Protein AF-A0A7Z0S5Q3-F1 (afdb_monomer_lite)

Radius of gyration: 14.0 Å; chains: 1; bounding box: 33×24×36 Å

Foldseek 3Di:
DPLVVVLVVQCVVPVDPPPDCVVDDDDDDRSSLVVLLVVVCVVVVHDPVRSVVCCVVDPVSVVRD

Secondary structure (DSSP, 8-state):
--THHHHHHHHHHH--TT--GGG--PPPPPHHHHHHHHHHHHHTT--HHHHHHHHHH-HHHHHH-

Structure (mmCIF, N/CA/C/O backbone):
data_AF-A0A7Z0S5Q3-F1
#
_entry.id   AF-A0A7Z0S5Q3-F1
#
loop_
_atom_site.group_PDB
_atom_site.id
_atom_site.type_symbol
_atom_site.label_atom_id
_atom_site.label_alt_id
_atom_site.label_comp_id
_atom_site.label_asym_id
_atom_site.label_entity_id
_atom_site.label_seq_id
_atom_site.pdbx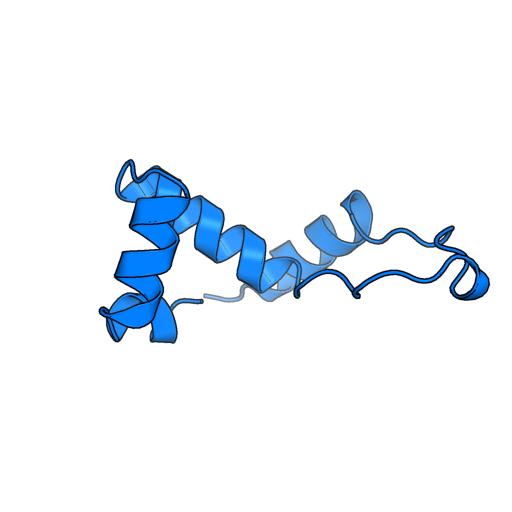_PDB_ins_code
_atom_site.Cartn_x
_atom_site.Cartn_y
_atom_site.Cartn_z
_atom_site.occupancy
_atom_site.B_iso_or_equiv
_atom_site.auth_seq_id
_atom_site.auth_comp_id
_atom_site.auth_asym_id
_atom_site.auth_atom_id
_atom_site.pdbx_PDB_model_num
ATOM 1 N N . MET A 1 1 ? -12.289 -16.643 -3.369 1.00 68.38 1 MET A N 1
ATOM 2 C CA . MET A 1 1 ? -12.432 -15.931 -4.664 1.00 68.38 1 MET A CA 1
ATOM 3 C C . MET A 1 1 ? -11.322 -16.367 -5.609 1.00 68.38 1 MET A C 1
ATOM 5 O O . MET A 1 1 ? -10.183 -16.469 -5.170 1.00 68.38 1 MET A O 1
ATOM 9 N N . ASN A 1 2 ? -11.633 -16.652 -6.876 1.00 83.62 2 ASN A N 1
ATOM 10 C CA . ASN A 1 2 ? -10.633 -17.079 -7.859 1.00 83.62 2 ASN A CA 1
ATOM 11 C C . ASN A 1 2 ? -9.954 -15.850 -8.501 1.00 83.62 2 ASN A C 1
ATOM 13 O O . ASN A 1 2 ? -10.458 -15.284 -9.470 1.00 83.62 2 ASN A O 1
ATOM 17 N N . TRP A 1 3 ? -8.815 -15.437 -7.941 1.00 85.75 3 TRP A N 1
ATOM 18 C CA . TRP A 1 3 ? -8.031 -14.281 -8.401 1.00 85.75 3 TRP A CA 1
ATOM 19 C C . TRP A 1 3 ? -7.245 -14.533 -9.701 1.00 85.75 3 TRP A C 1
ATOM 21 O O . TRP A 1 3 ? -6.732 -13.596 -10.313 1.00 85.75 3 TRP A O 1
ATOM 31 N N . THR A 1 4 ? -7.187 -15.781 -10.174 1.00 84.31 4 THR A N 1
ATOM 32 C CA . THR A 1 4 ? -6.422 -16.193 -11.362 1.00 84.31 4 THR A CA 1
ATOM 33 C C . THR A 1 4 ? -6.882 -15.481 -12.636 1.00 84.31 4 THR A C 1
ATOM 35 O O . THR A 1 4 ? -6.076 -15.222 -13.528 1.00 84.31 4 THR A O 1
ATOM 38 N N . ARG A 1 5 ? -8.160 -15.085 -12.709 1.00 86.19 5 ARG A N 1
ATOM 39 C CA . ARG A 1 5 ? -8.711 -14.322 -13.842 1.00 86.19 5 ARG A CA 1
ATOM 40 C C . ARG A 1 5 ? -8.039 -12.955 -14.002 1.00 86.19 5 ARG A C 1
ATOM 42 O O . ARG A 1 5 ? -7.724 -12.559 -15.121 1.00 86.19 5 ARG A O 1
ATOM 49 N N . PHE A 1 6 ? -7.752 -12.271 -12.892 1.00 88.56 6 PHE A N 1
ATOM 50 C CA . PHE A 1 6 ? -7.040 -10.992 -12.919 1.00 88.56 6 PHE A CA 1
ATOM 51 C C . PHE A 1 6 ? -5.587 -11.172 -13.332 1.00 88.56 6 PHE A C 1
ATOM 53 O O . PHE A 1 6 ? -5.065 -10.343 -14.063 1.00 88.56 6 PHE A O 1
ATOM 60 N N . ARG A 1 7 ? -4.947 -12.282 -12.948 1.00 89.62 7 ARG A N 1
ATOM 61 C CA . ARG A 1 7 ? -3.557 -12.557 -13.327 1.00 89.62 7 ARG A CA 1
ATOM 62 C C . ARG A 1 7 ? -3.363 -12.576 -14.844 1.00 89.62 7 ARG A C 1
ATOM 64 O O . ARG A 1 7 ? -2.394 -12.006 -15.333 1.00 89.62 7 ARG A O 1
ATOM 71 N N . LEU A 1 8 ? 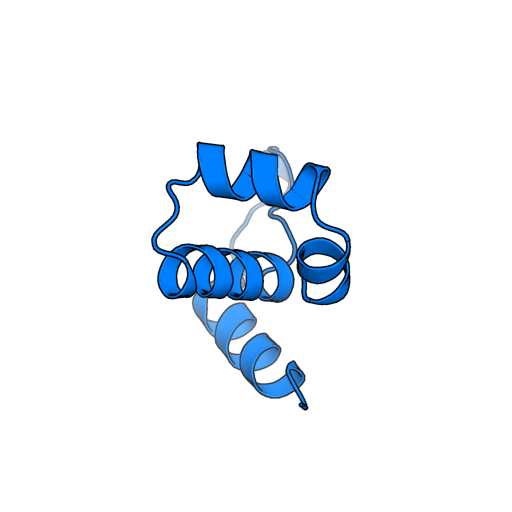-4.300 -13.165 -15.591 1.00 87.56 8 LEU A N 1
ATOM 72 C CA . LEU A 1 8 ? -4.268 -13.152 -17.059 1.00 87.56 8 LEU A CA 1
ATOM 73 C C . LEU A 1 8 ? -4.375 -11.729 -17.622 1.00 87.56 8 LEU A C 1
ATOM 75 O O . LEU A 1 8 ? -3.588 -11.353 -18.489 1.00 87.56 8 LEU A O 1
ATOM 79 N N . ALA A 1 9 ? -5.312 -10.928 -17.108 1.00 90.25 9 ALA A N 1
ATOM 80 C CA . ALA A 1 9 ? -5.484 -9.540 -17.533 1.00 90.25 9 ALA A CA 1
ATOM 81 C C . ALA A 1 9 ? -4.253 -8.679 -17.196 1.00 90.25 9 ALA A C 1
ATOM 83 O O . ALA A 1 9 ? -3.729 -7.981 -18.061 1.00 90.25 9 ALA A O 1
ATOM 84 N N . LEU A 1 10 ? -3.739 -8.788 -15.970 1.00 91.00 10 LEU A N 1
ATOM 85 C CA . LEU A 1 10 ? -2.567 -8.057 -15.493 1.00 91.00 10 LEU A CA 1
ATOM 86 C C . LEU A 1 10 ? -1.314 -8.430 -16.285 1.00 91.00 10 LEU A C 1
ATOM 88 O O . LEU A 1 10 ? -0.596 -7.549 -16.741 1.00 91.00 10 LEU A O 1
ATOM 92 N N . ASN A 1 11 ? -1.084 -9.719 -16.538 1.00 88.69 11 ASN A N 1
ATOM 93 C CA . ASN A 1 11 ? 0.035 -10.162 -17.367 1.00 88.69 11 ASN A CA 1
ATOM 94 C C . ASN A 1 11 ? -0.109 -9.714 -18.824 1.00 88.69 11 ASN A C 1
ATOM 96 O O . ASN A 1 11 ? 0.894 -9.478 -19.487 1.00 88.69 11 ASN A O 1
ATOM 100 N N . ARG A 1 12 ? -1.329 -9.576 -19.347 1.00 87.19 12 ARG A N 1
ATOM 101 C CA . ARG A 1 12 ? -1.534 -9.044 -20.699 1.00 87.19 12 ARG A CA 1
ATOM 102 C C . ARG A 1 12 ? -1.196 -7.554 -20.786 1.00 87.19 12 ARG A C 1
ATOM 104 O O . ARG A 1 12 ? -0.637 -7.134 -21.792 1.00 87.19 12 ARG A O 1
ATOM 111 N N . ILE A 1 13 ? -1.547 -6.777 -19.761 1.00 87.50 13 ILE A N 1
ATOM 112 C CA . ILE A 1 13 ? -1.355 -5.319 -19.731 1.00 87.50 13 ILE A CA 1
ATOM 113 C C . ILE A 1 13 ? 0.090 -4.961 -19.361 1.00 87.50 13 ILE A C 1
ATOM 115 O O . ILE A 1 13 ? 0.727 -4.162 -20.040 1.00 87.50 13 ILE A O 1
ATOM 119 N N . PHE A 1 14 ? 0.614 -5.567 -18.294 1.00 84.38 14 PHE A N 1
ATOM 120 C CA . PHE A 1 14 ? 1.910 -5.226 -17.706 1.00 84.38 14 PHE A CA 1
ATOM 121 C C . PHE A 1 14 ? 3.034 -6.198 -18.072 1.00 84.38 14 PHE A C 1
ATOM 123 O O . PHE A 1 14 ? 4.207 -5.864 -17.890 1.00 84.38 14 PHE A O 1
ATOM 130 N N . GLY A 1 15 ? 2.709 -7.392 -18.582 1.00 79.12 15 GLY A N 1
ATOM 131 C CA . GLY A 1 15 ? 3.691 -8.401 -18.975 1.00 79.12 15 GLY A CA 1
ATOM 132 C C . GLY A 1 15 ? 4.509 -7.924 -20.165 1.00 79.12 15 GLY A C 1
ATOM 133 O O . GLY A 1 15 ? 4.121 -8.035 -21.329 1.00 79.12 15 GLY A O 1
ATOM 134 N N . ASN A 1 16 ? 5.672 -7.367 -19.858 1.00 71.31 16 ASN A N 1
ATOM 135 C CA . ASN A 1 16 ? 6.478 -6.657 -20.826 1.00 71.31 16 ASN A CA 1
ATOM 136 C C . ASN A 1 16 ? 7.415 -7.630 -21.560 1.00 71.31 16 ASN A C 1
ATOM 138 O O . ASN A 1 16 ? 8.554 -7.847 -21.152 1.00 71.31 16 ASN A O 1
ATOM 142 N N . LYS A 1 17 ? 6.938 -8.221 -22.666 1.00 62.94 17 LYS A N 1
ATOM 143 C CA . LYS A 1 17 ? 7.707 -9.180 -23.494 1.00 62.94 17 LYS A CA 1
ATOM 144 C C . LYS A 1 17 ? 8.993 -8.598 -24.107 1.00 62.94 17 LYS A C 1
ATOM 146 O O . LYS A 1 17 ? 9.822 -9.352 -24.599 1.00 62.94 17 LYS A O 1
ATOM 151 N N . LYS A 1 18 ? 9.156 -7.269 -24.101 1.00 64.81 18 LYS A N 1
ATOM 152 C CA . LYS A 1 18 ? 10.302 -6.547 -24.685 1.00 64.81 18 LYS A CA 1
ATOM 153 C C . LYS A 1 18 ? 11.393 -6.189 -23.669 1.00 64.81 18 LYS A C 1
ATOM 155 O O . LYS A 1 18 ? 12.352 -5.506 -24.028 1.00 64.81 18 LYS A O 1
ATOM 160 N N . LYS A 1 19 ? 11.251 -6.582 -22.397 1.00 67.81 19 LYS A N 1
ATOM 161 C CA . LYS A 1 19 ? 12.234 -6.239 -21.364 1.00 67.81 19 LYS A CA 1
ATOM 162 C C . LYS A 1 19 ? 13.523 -7.016 -21.642 1.00 67.81 19 LYS A C 1
ATOM 164 O O . LYS A 1 19 ? 13.569 -8.220 -21.432 1.00 67.81 19 LYS A O 1
ATOM 169 N N . ASN A 1 20 ? 14.546 -6.330 -22.154 1.00 66.50 20 ASN A N 1
ATOM 170 C CA . ASN A 1 20 ? 15.856 -6.926 -22.389 1.00 66.50 20 ASN A CA 1
ATOM 171 C C . ASN A 1 20 ? 16.522 -7.202 -21.025 1.00 66.50 20 ASN A C 1
ATOM 173 O O . ASN A 1 20 ? 16.850 -6.230 -20.336 1.00 66.50 20 ASN A O 1
ATOM 177 N N . PRO A 1 21 ? 16.731 -8.470 -20.621 1.00 65.75 21 PRO A N 1
ATOM 178 C CA . PRO A 1 21 ? 17.344 -8.803 -19.333 1.00 65.75 21 PRO A CA 1
ATOM 179 C C . PRO A 1 21 ? 18.744 -8.195 -19.174 1.00 65.75 21 PRO A C 1
ATOM 181 O O . PRO A 1 21 ? 19.158 -7.888 -18.061 1.00 65.75 21 PRO A O 1
ATOM 184 N N . ALA A 1 22 ? 19.439 -7.942 -20.291 1.00 70.38 22 ALA A N 1
ATOM 185 C CA . ALA A 1 22 ? 20.771 -7.344 -20.314 1.00 70.38 22 ALA A CA 1
ATOM 186 C C . ALA A 1 22 ? 20.807 -5.873 -19.861 1.00 70.38 22 ALA A C 1
ATOM 188 O O . ALA A 1 22 ? 21.872 -5.370 -19.525 1.00 70.38 22 ALA A O 1
ATOM 189 N N . LYS A 1 23 ? 19.662 -5.170 -19.829 1.00 72.75 23 LYS A N 1
ATOM 190 C CA . LYS A 1 23 ? 19.587 -3.782 -19.333 1.00 72.75 23 LYS A CA 1
ATOM 191 C C . LYS A 1 23 ? 19.572 -3.678 -17.799 1.00 72.75 23 LYS A C 1
ATOM 193 O O . LYS A 1 23 ? 19.624 -2.568 -17.279 1.00 72.75 23 LYS A O 1
ATOM 198 N N . GLY A 1 24 ? 19.523 -4.806 -17.085 1.00 75.00 24 GLY A N 1
ATOM 199 C CA . GLY A 1 24 ? 19.555 -4.845 -15.622 1.00 75.00 24 GLY A CA 1
ATOM 200 C C . GLY A 1 24 ? 18.298 -4.277 -14.941 1.00 75.00 24 GLY A C 1
ATOM 201 O O . GLY A 1 24 ? 17.293 -3.962 -15.582 1.00 75.00 24 GLY A O 1
ATOM 202 N N . GLY A 1 25 ? 18.355 -4.174 -13.609 1.00 82.56 25 GLY A N 1
ATOM 203 C CA . GLY A 1 25 ? 17.289 -3.645 -12.748 1.00 82.56 25 GLY A CA 1
ATOM 204 C C . GLY A 1 25 ? 16.526 -4.715 -11.958 1.00 82.56 25 GLY A C 1
ATOM 205 O O . GLY A 1 25 ? 16.434 -5.874 -12.367 1.00 82.56 25 GLY A O 1
ATOM 206 N N . ARG A 1 26 ? 15.958 -4.323 -10.807 1.00 81.06 26 ARG A N 1
ATOM 207 C CA . ARG A 1 26 ? 15.188 -5.236 -9.948 1.00 81.06 26 ARG A CA 1
ATOM 208 C C . ARG A 1 26 ? 13.957 -5.761 -10.709 1.00 81.06 26 ARG A C 1
ATOM 210 O O . ARG A 1 26 ? 13.235 -4.964 -11.324 1.00 81.06 26 ARG A O 1
ATOM 217 N N . PRO A 1 27 ? 13.694 -7.080 -10.695 1.00 82.50 27 PRO A N 1
ATOM 218 C CA . PRO A 1 27 ? 12.452 -7.621 -11.227 1.00 82.50 27 PRO A CA 1
ATOM 219 C C . PRO A 1 27 ? 11.238 -6.963 -10.554 1.00 82.50 27 PRO A C 1
ATOM 221 O O . PRO A 1 27 ? 11.298 -6.665 -9.359 1.00 82.50 27 PRO A O 1
ATOM 224 N N . PRO A 1 28 ? 10.148 -6.711 -11.297 1.00 85.19 28 PRO A N 1
ATOM 225 C CA . PRO A 1 28 ? 8.921 -6.214 -10.693 1.00 85.19 28 PRO A CA 1
ATOM 226 C C . PRO A 1 28 ? 8.356 -7.248 -9.710 1.00 85.19 28 PRO A C 1
ATOM 228 O O . PRO A 1 28 ? 8.546 -8.453 -9.888 1.00 85.19 28 PRO A O 1
ATOM 231 N N . TYR A 1 29 ? 7.634 -6.769 -8.699 1.00 88.31 29 TYR A N 1
ATOM 232 C CA . TYR A 1 29 ? 6.824 -7.630 -7.838 1.00 88.31 29 TYR A CA 1
ATOM 233 C C . TYR A 1 29 ? 5.726 -8.339 -8.643 1.00 88.31 29 TYR A C 1
ATOM 235 O O . TYR A 1 29 ? 5.358 -7.894 -9.734 1.00 88.31 29 TYR A O 1
ATOM 243 N N . ASP A 1 30 ? 5.184 -9.434 -8.100 1.00 90.62 30 ASP A N 1
ATOM 244 C CA . ASP A 1 30 ? 4.066 -10.132 -8.739 1.00 90.62 30 ASP A CA 1
ATOM 245 C C . ASP A 1 30 ? 2.877 -9.173 -8.914 1.00 90.62 30 ASP A C 1
ATOM 247 O O . ASP A 1 30 ? 2.447 -8.489 -7.982 1.00 90.62 30 ASP A O 1
ATOM 251 N N . TYR A 1 31 ? 2.352 -9.102 -10.138 1.00 91.81 31 TYR A N 1
ATOM 252 C CA . TYR A 1 31 ? 1.322 -8.123 -10.477 1.00 91.81 31 TYR A CA 1
ATOM 253 C C . TYR A 1 31 ? 0.032 -8.328 -9.686 1.00 91.81 31 TYR A C 1
ATOM 255 O O . TYR A 1 31 ? -0.660 -7.356 -9.389 1.00 91.81 31 TYR A O 1
ATOM 263 N N . LEU A 1 32 ? -0.302 -9.575 -9.335 1.00 92.88 32 LEU A N 1
ATOM 264 C CA . LEU A 1 32 ? -1.504 -9.860 -8.563 1.00 92.88 32 LEU A CA 1
ATOM 265 C C . LEU A 1 32 ? -1.348 -9.377 -7.118 1.00 92.88 32 LEU A C 1
ATOM 267 O O . LEU A 1 32 ? -2.285 -8.797 -6.573 1.00 92.88 32 LEU A O 1
ATOM 271 N N . MET A 1 33 ? -0.160 -9.560 -6.537 1.00 93.31 33 MET A N 1
ATOM 272 C CA . MET A 1 33 ? 0.203 -9.014 -5.227 1.00 93.31 33 MET A CA 1
ATOM 273 C C . MET A 1 33 ? 0.039 -7.487 -5.207 1.00 93.31 33 MET A C 1
ATOM 275 O O . MET A 1 33 ? -0.667 -6.944 -4.358 1.00 93.31 33 MET A O 1
ATOM 279 N N . MET A 1 34 ? 0.621 -6.798 -6.194 1.00 94.50 34 MET A N 1
ATOM 280 C CA . MET A 1 34 ? 0.550 -5.337 -6.292 1.00 94.50 34 MET A CA 1
ATOM 281 C C . MET A 1 34 ? -0.887 -4.839 -6.499 1.00 94.50 34 MET A C 1
ATOM 283 O O . MET A 1 34 ? -1.312 -3.863 -5.886 1.00 94.50 34 MET A O 1
ATOM 287 N N . PHE A 1 35 ? -1.677 -5.538 -7.317 1.00 94.06 35 PHE A N 1
ATOM 288 C CA . PHE A 1 35 ? -3.085 -5.207 -7.526 1.00 94.06 35 PHE A CA 1
ATOM 289 C C . PHE A 1 35 ? -3.902 -5.276 -6.228 1.00 94.06 35 PHE A C 1
ATOM 291 O O . PHE A 1 35 ? -4.691 -4.376 -5.944 1.00 94.06 35 PHE A O 1
ATOM 298 N N . LYS A 1 36 ? -3.693 -6.316 -5.414 1.00 94.44 36 LYS A N 1
ATOM 299 C CA . LYS A 1 36 ? -4.361 -6.451 -4.113 1.00 94.44 36 LYS A CA 1
ATOM 300 C C . LYS A 1 36 ? -3.948 -5.357 -3.130 1.00 94.44 36 LYS A C 1
ATOM 302 O O . LYS A 1 36 ? -4.801 -4.849 -2.408 1.00 94.44 36 LYS A O 1
ATOM 307 N N . ILE A 1 37 ? -2.671 -4.982 -3.129 1.00 95.75 37 ILE A N 1
ATOM 308 C CA . ILE A 1 37 ? -2.150 -3.868 -2.332 1.00 95.75 37 ILE A CA 1
ATOM 309 C C . ILE A 1 37 ? -2.864 -2.559 -2.696 1.00 95.75 37 ILE A C 1
ATOM 311 O O . ILE A 1 37 ? -3.396 -1.889 -1.814 1.00 95.75 37 ILE A O 1
ATOM 315 N N . LEU A 1 38 ? -2.959 -2.235 -3.989 1.00 95.25 38 LEU A N 1
ATOM 316 C CA . LEU A 1 38 ? -3.645 -1.025 -4.458 1.00 95.25 38 LEU A CA 1
ATOM 317 C C . LEU A 1 38 ? -5.142 -1.040 -4.123 1.00 95.25 38 LEU A C 1
ATOM 319 O O . LEU A 1 38 ? -5.720 -0.004 -3.796 1.00 95.25 38 LEU A O 1
ATOM 323 N N . LEU A 1 39 ? -5.772 -2.217 -4.160 1.00 95.19 39 LEU A N 1
ATO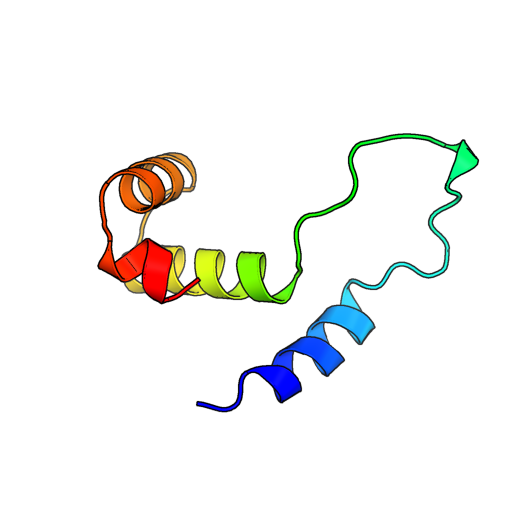M 324 C CA . LEU A 1 39 ? -7.161 -2.375 -3.744 1.00 95.19 39 LEU A CA 1
ATOM 325 C C . LEU A 1 39 ? -7.336 -2.065 -2.251 1.00 95.19 39 LEU A C 1
ATOM 327 O O . LEU A 1 39 ? -8.242 -1.315 -1.897 1.00 95.19 39 LEU A O 1
ATOM 331 N N . LEU A 1 40 ? -6.462 -2.590 -1.383 1.00 95.81 40 LEU A N 1
ATOM 332 C CA . LEU A 1 40 ? -6.478 -2.272 0.048 1.00 95.81 40 LEU A CA 1
ATOM 333 C C . LEU A 1 40 ? -6.230 -0.783 0.296 1.00 95.81 40 LEU A C 1
ATOM 335 O O . LEU A 1 40 ? -6.990 -0.163 1.038 1.00 95.81 40 LEU A O 1
ATOM 339 N N . ALA A 1 41 ? -5.224 -0.200 -0.361 1.00 96.62 41 ALA A N 1
ATOM 340 C CA . ALA A 1 41 ? -4.933 1.226 -0.258 1.00 96.62 41 ALA A CA 1
ATOM 341 C C . ALA A 1 41 ? -6.171 2.065 -0.607 1.00 96.62 41 ALA A C 1
ATOM 343 O O . ALA A 1 41 ? -6.523 2.984 0.129 1.00 96.62 41 ALA A O 1
ATOM 344 N N . ARG A 1 42 ? -6.905 1.695 -1.667 1.00 96.81 42 ARG A N 1
ATOM 345 C CA . ARG A 1 42 ? -8.121 2.409 -2.073 1.00 96.81 42 ARG A CA 1
ATOM 346 C C . ARG A 1 42 ? -9.305 2.189 -1.131 1.00 96.81 42 ARG A C 1
ATOM 348 O O . ARG A 1 42 ? -10.027 3.145 -0.866 1.00 96.81 42 ARG A O 1
ATOM 355 N N . LEU A 1 43 ? -9.511 0.970 -0.631 1.00 96.12 43 LEU A N 1
ATOM 356 C CA . LEU A 1 43 ? -10.616 0.640 0.280 1.00 96.12 43 LEU A CA 1
ATOM 357 C C . LEU A 1 43 ? -10.480 1.330 1.642 1.00 96.12 43 LEU A C 1
ATOM 359 O O . LEU A 1 43 ? -11.482 1.744 2.216 1.00 96.12 43 LEU A O 1
ATOM 363 N N . TYR A 1 44 ? -9.251 1.465 2.139 1.00 95.06 44 TYR A N 1
ATOM 364 C CA . TYR A 1 44 ? -8.955 2.114 3.420 1.00 95.06 44 TYR A CA 1
ATOM 365 C C . TYR A 1 44 ? -8.486 3.570 3.272 1.00 95.06 44 TYR A C 1
ATOM 367 O O . TYR A 1 44 ? -8.170 4.206 4.273 1.00 95.06 44 TYR A O 1
ATOM 375 N N . ASN A 1 45 ? -8.455 4.093 2.040 1.00 96.50 45 ASN A N 1
ATOM 376 C CA . ASN A 1 45 ? -7.989 5.436 1.687 1.00 96.50 45 ASN A CA 1
ATOM 377 C C . ASN A 1 45 ? -6.609 5.780 2.287 1.00 96.50 45 ASN A C 1
ATOM 379 O O . ASN A 1 45 ? -6.420 6.840 2.882 1.00 96.50 45 ASN A O 1
ATOM 383 N N . LEU A 1 46 ? -5.661 4.849 2.156 1.00 96.25 46 LEU A N 1
ATOM 384 C CA . LEU A 1 46 ? -4.299 4.965 2.676 1.00 96.25 46 LEU A CA 1
ATOM 385 C C . LEU A 1 46 ? -3.357 5.551 1.619 1.00 96.25 46 LEU A C 1
ATOM 387 O O . LEU A 1 46 ? -3.500 5.266 0.429 1.00 96.25 46 LEU A O 1
ATOM 391 N N . SER A 1 47 ? -2.366 6.323 2.071 1.00 96.25 47 SER A N 1
ATOM 392 C CA . SER A 1 47 ? -1.183 6.644 1.268 1.00 96.25 47 SER A CA 1
ATOM 393 C C . SER A 1 47 ? -0.299 5.407 1.087 1.00 96.25 47 SER A C 1
ATOM 395 O O . SER A 1 47 ? -0.447 4.425 1.817 1.00 96.25 47 SER A O 1
ATOM 397 N N . ASP A 1 48 ? 0.649 5.464 0.151 1.00 94.12 48 ASP A N 1
ATOM 398 C CA . ASP A 1 48 ? 1.586 4.360 -0.090 1.00 94.12 48 ASP A CA 1
ATOM 399 C C . ASP A 1 48 ? 2.397 4.018 1.171 1.00 94.12 48 ASP A C 1
ATOM 401 O O . ASP A 1 48 ? 2.460 2.856 1.568 1.00 94.12 48 ASP A O 1
ATOM 405 N N . GLU A 1 49 ? 2.917 5.032 1.871 1.00 95.94 49 GLU A N 1
ATOM 406 C CA . GLU A 1 49 ? 3.652 4.859 3.132 1.00 95.94 49 GLU A CA 1
ATOM 407 C C . GLU A 1 49 ? 2.776 4.235 4.229 1.00 95.94 49 GLU A C 1
ATOM 409 O O . GLU A 1 49 ? 3.180 3.289 4.908 1.00 95.94 49 GLU A O 1
ATOM 414 N N . ALA A 1 50 ? 1.537 4.717 4.377 1.00 96.12 50 ALA A N 1
ATOM 415 C CA . ALA A 1 50 ? 0.611 4.154 5.348 1.00 96.12 50 ALA A CA 1
ATOM 416 C C . ALA A 1 50 ? 0.252 2.705 4.993 1.00 96.12 50 ALA A C 1
ATOM 418 O O . ALA A 1 50 ? 0.159 1.865 5.885 1.00 96.12 50 ALA A O 1
ATOM 419 N N . MET A 1 51 ? 0.079 2.384 3.709 1.00 96.69 51 MET A N 1
ATOM 420 C CA . MET A 1 51 ? -0.172 1.018 3.256 1.00 96.69 51 MET A CA 1
ATOM 421 C C . MET A 1 51 ? 1.004 0.109 3.619 1.00 96.69 51 MET A C 1
ATOM 423 O O . MET A 1 51 ? 0.778 -0.948 4.208 1.00 96.69 51 MET A O 1
ATOM 427 N N . GLU A 1 52 ? 2.243 0.531 3.348 1.00 95.25 52 GLU A N 1
ATOM 428 C CA . GLU A 1 52 ? 3.438 -0.243 3.697 1.00 95.25 52 GLU A CA 1
ATOM 429 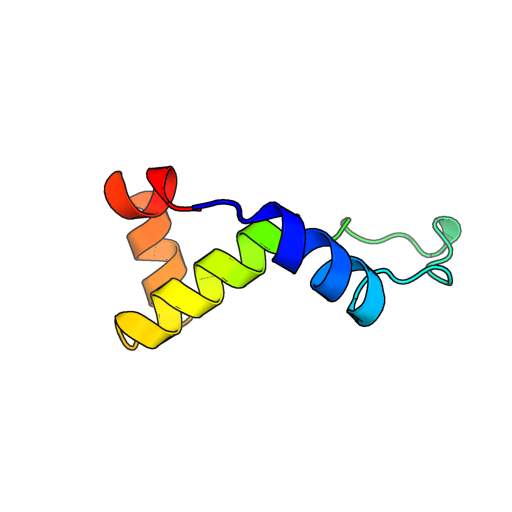C C . GLU A 1 52 ? 3.496 -0.516 5.201 1.00 95.25 52 GLU A C 1
ATOM 431 O O . GLU A 1 52 ? 3.635 -1.671 5.609 1.00 95.25 52 GLU A O 1
ATOM 436 N N . TYR A 1 53 ? 3.278 0.509 6.029 1.00 96.38 53 TYR A N 1
ATOM 437 C CA . TYR A 1 53 ? 3.228 0.356 7.482 1.00 96.38 53 TYR A CA 1
ATOM 438 C C . TYR A 1 53 ? 2.149 -0.646 7.926 1.00 96.38 53 TYR A C 1
ATOM 440 O O . TYR A 1 53 ? 2.418 -1.561 8.707 1.00 96.38 53 TYR A O 1
ATOM 448 N N . GLN A 1 54 ? 0.932 -0.535 7.380 1.00 95.19 54 GLN A N 1
ATOM 449 C CA . GLN A 1 54 ? -0.158 -1.461 7.703 1.00 95.19 54 GLN A CA 1
ATOM 450 C C . GLN A 1 54 ? 0.124 -2.890 7.217 1.00 95.19 54 GLN A C 1
ATOM 452 O O . GLN A 1 54 ? -0.335 -3.841 7.847 1.00 95.19 54 GLN A O 1
ATOM 457 N N . LEU A 1 55 ? 0.883 -3.072 6.133 1.00 95.38 55 LEU A N 1
ATOM 458 C CA . LEU A 1 55 ? 1.288 -4.391 5.650 1.00 95.38 55 LEU A CA 1
ATOM 459 C C . LEU A 1 55 ? 2.277 -5.069 6.614 1.00 95.38 55 LEU A C 1
ATOM 461 O O . LEU A 1 55 ? 2.221 -6.287 6.793 1.00 95.38 55 LEU A O 1
ATOM 465 N N . TYR A 1 56 ? 3.156 -4.303 7.267 1.00 94.69 56 TYR A N 1
ATOM 466 C CA . TYR A 1 56 ? 4.074 -4.833 8.281 1.00 94.69 56 TYR A CA 1
ATOM 467 C C . TYR A 1 56 ? 3.377 -5.175 9.602 1.00 94.69 56 TYR A C 1
ATOM 469 O O . TYR A 1 56 ? 3.746 -6.159 10.247 1.00 94.69 56 TYR A O 1
ATOM 477 N N . ASP A 1 57 ? 2.357 -4.415 9.988 1.00 94.94 57 ASP A N 1
ATOM 478 C CA . ASP A 1 57 ? 1.683 -4.584 11.277 1.00 94.94 57 ASP A CA 1
ATOM 479 C C . ASP A 1 57 ? 0.503 -5.577 11.207 1.00 94.94 57 ASP A C 1
ATOM 481 O O . ASP A 1 57 ? 0.388 -6.517 12.003 1.00 94.94 57 ASP A O 1
ATOM 485 N N . ARG A 1 58 ? -0.358 -5.463 10.187 1.00 95.50 58 ARG A N 1
ATOM 486 C CA . ARG A 1 58 ? -1.636 -6.187 10.142 1.00 95.50 58 ARG A CA 1
ATOM 487 C C . ARG A 1 58 ? -1.527 -7.560 9.496 1.00 95.50 58 ARG A C 1
ATOM 489 O O . ARG A 1 58 ? -1.410 -7.716 8.279 1.00 95.50 58 ARG A O 1
ATOM 496 N N . LEU A 1 59 ? -1.732 -8.600 10.307 1.00 95.12 59 LEU A N 1
ATOM 497 C CA . LEU A 1 59 ? -1.809 -9.984 9.825 1.00 95.12 59 LEU A CA 1
ATOM 498 C C . LEU A 1 59 ? -2.942 -10.203 8.806 1.00 95.12 59 LEU A C 1
ATOM 500 O O . LEU A 1 59 ? -2.785 -11.002 7.885 1.00 95.12 59 LEU A O 1
ATOM 504 N N . SER A 1 60 ? -4.065 -9.493 8.939 1.00 93.69 60 SER A N 1
ATOM 505 C CA . SER A 1 60 ? -5.180 -9.565 7.986 1.00 93.69 60 SER A CA 1
ATOM 506 C C . SER A 1 60 ? -4.791 -9.058 6.596 1.00 93.69 60 SER A C 1
ATOM 508 O O . SER A 1 60 ? -5.169 -9.675 5.603 1.00 93.69 60 SER A O 1
ATOM 510 N N . PHE A 1 61 ? -3.987 -7.994 6.518 1.00 94.12 61 PHE A N 1
ATOM 511 C CA . PHE A 1 61 ? -3.516 -7.435 5.250 1.00 94.12 61 PHE A CA 1
ATOM 512 C C . PHE A 1 61 ? -2.511 -8.386 4.597 1.00 94.12 61 PHE A C 1
ATOM 514 O O . PHE A 1 61 ? -2.659 -8.723 3.424 1.00 94.12 61 PHE A O 1
ATOM 521 N N . ARG A 1 62 ? -1.569 -8.927 5.381 1.00 93.94 62 ARG A N 1
ATOM 522 C CA . ARG A 1 62 ? -0.610 -9.936 4.897 1.00 93.94 62 ARG A CA 1
ATOM 523 C C . ARG A 1 62 ? -1.261 -11.220 4.400 1.00 93.94 62 ARG A C 1
ATOM 525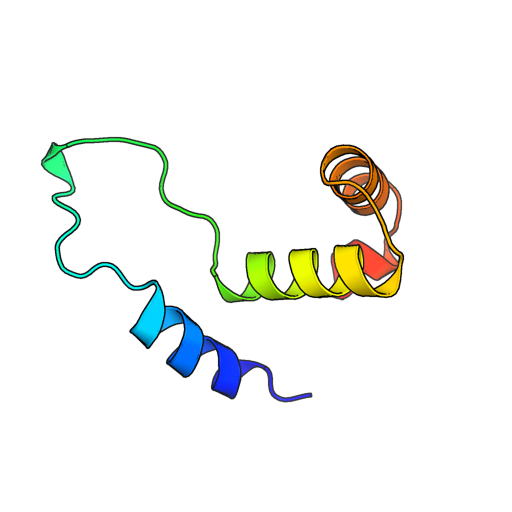 O O . ARG A 1 62 ? -0.769 -11.816 3.459 1.00 93.94 62 ARG A O 1
ATOM 532 N N . ARG A 1 63 ? -2.348 -11.670 5.036 1.00 93.06 63 ARG A N 1
ATOM 533 C CA . ARG A 1 63 ? -3.097 -12.860 4.593 1.00 93.06 63 ARG A CA 1
ATOM 534 C C . ARG A 1 63 ? -3.910 -12.609 3.323 1.00 93.06 63 ARG A C 1
ATOM 536 O O . ARG A 1 63 ? -4.261 -13.563 2.634 1.00 93.06 63 ARG A O 1
ATOM 543 N N . PHE A 1 64 ? -4.274 -11.357 3.055 1.00 93.00 64 PHE A N 1
ATOM 544 C CA . PHE A 1 64 ? -5.067 -10.995 1.886 1.00 93.00 64 PHE A CA 1
ATOM 545 C C . PHE A 1 64 ? -4.216 -10.919 0.614 1.00 93.00 64 PHE A C 1
ATOM 547 O O . PHE A 1 64 ? -4.632 -11.438 -0.430 1.00 93.00 64 PHE A O 1
ATOM 554 N N . VAL A 1 65 ? -3.059 -10.261 0.717 1.00 91.06 65 VAL A N 1
ATOM 555 C CA . VAL A 1 65 ? -2.084 -10.035 -0.362 1.00 91.06 65 VAL A CA 1
ATOM 556 C C . VAL A 1 65 ? -1.469 -11.354 -0.819 1.00 91.06 65 VAL A C 1
ATOM 558 O O . VAL A 1 65 ? -1.653 -11.674 -2.021 1.00 91.06 65 VAL A O 1
#

pLDDT: mean 88.16, std 9.53, range [62.94, 96.81]

Organism: NCBI:txid747656

InterPro domains:
  IPR008490 Transposase InsH, N-terminal [PF0559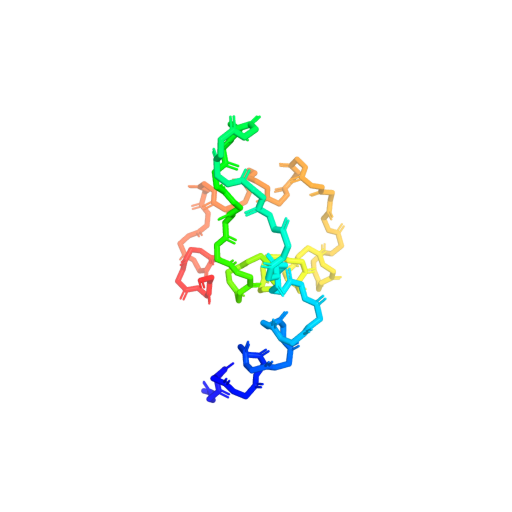8] (17-65)

Sequence (65 aa):
MNWTRFRLALNRIFGNKKKNPAKGGRPPYDYLMMFKILLLARLYNLSDEAMEYQLYDRLSFRRFV